Protein AF-A0A954QC91-F1 (afdb_monomer_lite)

Foldseek 3Di:
DVVVVVCVVVVHDDDDDDDPPDDPCNCVPPVNVLVVVQVCCCPVVVDHRDDDD

pLDDT: mean 93.13, std 9.1, range [51.44, 98.62]

Structure (mmCIF, N/CA/C/O backbone):
data_AF-A0A954QC91-F1
#
_entry.id   AF-A0A954QC91-F1
#
loop_
_atom_site.group_PDB
_atom_site.id
_atom_site.type_symbol
_atom_site.label_atom_id
_atom_site.label_alt_id
_atom_site.label_comp_id
_atom_site.label_asym_id
_atom_site.label_entity_id
_atom_site.label_seq_id
_atom_site.pdbx_PDB_ins_code
_atom_site.Cartn_x
_atom_site.Cartn_y
_atom_site.Cartn_z
_atom_site.occupancy
_atom_site.B_iso_or_equiv
_atom_site.auth_seq_id
_atom_site.auth_comp_id
_atom_site.auth_asym_id
_atom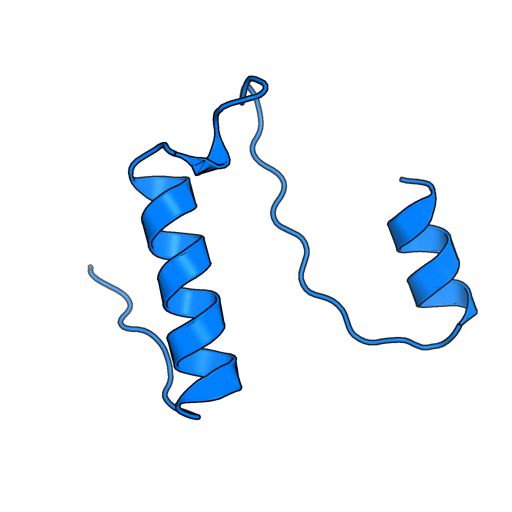_site.auth_atom_id
_atom_site.pdbx_PDB_model_num
ATOM 1 N N . MET A 1 1 ? 4.969 -7.853 -12.427 1.00 92.19 1 MET A N 1
ATOM 2 C CA . MET A 1 1 ? 4.639 -7.598 -11.007 1.00 92.19 1 MET A CA 1
ATOM 3 C C . MET A 1 1 ? 4.056 -8.868 -10.380 1.00 92.19 1 MET A C 1
ATOM 5 O O . MET A 1 1 ? 2.848 -8.968 -10.238 1.00 92.19 1 MET A O 1
ATOM 9 N N . GLN A 1 2 ? 4.894 -9.863 -10.058 1.00 97.81 2 GLN A N 1
ATOM 10 C CA . GLN A 1 2 ? 4.433 -11.222 -9.706 1.00 97.81 2 GLN A CA 1
ATOM 11 C C . GLN A 1 2 ? 3.559 -11.265 -8.442 1.00 97.81 2 GLN A C 1
ATOM 13 O O . GLN A 1 2 ? 2.462 -11.805 -8.484 1.00 97.81 2 GLN A O 1
ATOM 18 N N . VAL A 1 3 ? 4.009 -10.644 -7.345 1.00 97.69 3 VAL A N 1
ATOM 19 C CA . VAL A 1 3 ? 3.269 -10.648 -6.067 1.00 97.69 3 VAL A CA 1
ATOM 20 C C . VAL A 1 3 ? 1.922 -9.932 -6.189 1.00 97.69 3 VAL A C 1
ATOM 22 O O . VAL A 1 3 ? 0.914 -10.442 -5.723 1.00 97.69 3 VAL A O 1
ATOM 25 N N . VAL A 1 4 ? 1.889 -8.786 -6.873 1.00 98.31 4 VAL A N 1
ATOM 26 C CA . VAL A 1 4 ? 0.645 -8.043 -7.140 1.00 98.31 4 VAL A CA 1
ATOM 27 C C . VAL A 1 4 ? -0.352 -8.897 -7.922 1.00 98.31 4 VAL A C 1
ATOM 29 O O . VAL A 1 4 ? -1.515 -8.948 -7.550 1.00 98.31 4 VAL A O 1
ATOM 32 N N . ASN A 1 5 ? 0.100 -9.606 -8.962 1.00 98.56 5 ASN A N 1
ATOM 33 C CA . ASN A 1 5 ? -0.774 -10.490 -9.735 1.00 98.56 5 ASN A CA 1
ATOM 34 C C . ASN A 1 5 ? -1.370 -11.608 -8.867 1.00 98.56 5 ASN A C 1
ATOM 36 O O . ASN A 1 5 ? -2.570 -11.841 -8.917 1.00 98.56 5 ASN A O 1
ATOM 40 N N . ALA A 1 6 ? -0.552 -12.240 -8.021 1.00 98.62 6 ALA A N 1
ATOM 41 C CA . ALA A 1 6 ? -1.019 -13.286 -7.114 1.00 98.62 6 ALA A CA 1
ATOM 42 C C . ALA A 1 6 ? -2.036 -12.770 -6.077 1.00 98.62 6 ALA A C 1
ATOM 44 O O . ALA A 1 6 ? -2.974 -13.482 -5.737 1.00 98.62 6 ALA A O 1
ATOM 45 N N . LEU A 1 7 ? -1.878 -11.533 -5.585 1.00 98.56 7 LEU A N 1
ATOM 46 C CA . LEU A 1 7 ? -2.851 -10.909 -4.677 1.00 98.56 7 LEU A CA 1
ATOM 47 C C . LEU A 1 7 ? -4.193 -10.637 -5.373 1.00 98.56 7 LEU A C 1
ATOM 49 O O . LEU A 1 7 ? -5.235 -10.862 -4.766 1.00 98.56 7 LEU A O 1
ATOM 53 N N . ILE A 1 8 ? -4.167 -10.218 -6.643 1.00 98.50 8 ILE A N 1
ATOM 54 C CA . ILE A 1 8 ? -5.376 -10.012 -7.458 1.00 98.50 8 ILE A CA 1
ATOM 55 C C . ILE A 1 8 ? -6.088 -11.344 -7.717 1.00 98.50 8 ILE A C 1
ATOM 57 O O . ILE A 1 8 ? -7.289 -11.446 -7.495 1.00 98.50 8 ILE A O 1
ATOM 61 N N . GLU A 1 9 ? -5.358 -12.379 -8.142 1.00 98.62 9 GLU A N 1
ATOM 62 C CA . GLU A 1 9 ? -5.918 -13.723 -8.363 1.00 98.62 9 GLU A CA 1
ATOM 63 C C . GLU A 1 9 ? -6.525 -14.326 -7.085 1.00 98.62 9 GLU A C 1
ATOM 65 O O . GLU A 1 9 ? -7.455 -15.127 -7.158 1.00 98.62 9 GLU A O 1
ATOM 70 N N . ALA A 1 10 ? -6.023 -13.925 -5.914 1.00 98.62 10 ALA A N 1
ATOM 71 C CA . ALA A 1 10 ? -6.516 -14.345 -4.606 1.00 98.62 10 ALA A CA 1
ATOM 72 C C . ALA A 1 10 ? -7.596 -13.421 -4.000 1.00 98.62 10 ALA A C 1
ATOM 74 O O . ALA A 1 10 ? -7.955 -13.627 -2.8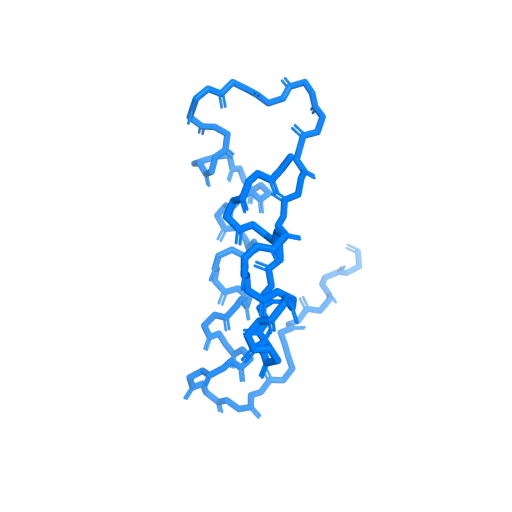35 1.00 98.62 10 ALA A O 1
ATOM 75 N N . ASP A 1 11 ? -8.078 -12.420 -4.749 1.00 98.19 11 ASP A N 1
ATOM 76 C CA . ASP A 1 11 ? -9.071 -11.427 -4.308 1.00 98.19 11 ASP A CA 1
ATOM 77 C C . ASP A 1 11 ? -8.681 -10.760 -2.974 1.00 98.19 11 ASP A C 1
ATOM 79 O O . ASP A 1 11 ? -9.387 -10.829 -1.963 1.00 98.19 11 ASP A O 1
ATOM 83 N N . LYS A 1 12 ? -7.463 -10.205 -2.927 1.00 98.44 12 LYS A N 1
ATOM 84 C CA . LYS A 1 12 ? -6.926 -9.493 -1.761 1.00 98.44 12 LYS A CA 1
ATOM 85 C C . LYS A 1 12 ? -6.729 -8.020 -2.055 1.00 98.44 12 LYS A C 1
ATOM 87 O O . LYS A 1 12 ? -6.098 -7.657 -3.045 1.00 98.44 12 LYS A O 1
ATOM 92 N N . ASP A 1 13 ? -7.169 -7.192 -1.117 1.00 97.62 13 ASP A N 1
ATOM 93 C CA . ASP A 1 13 ? -6.868 -5.768 -1.111 1.00 97.62 13 ASP A CA 1
ATOM 94 C C . ASP A 1 13 ? -5.389 -5.522 -0.791 1.00 97.62 13 ASP A C 1
ATOM 96 O O . ASP A 1 13 ? -4.800 -6.162 0.088 1.00 97.62 13 ASP A O 1
ATOM 100 N N . PHE A 1 14 ? -4.780 -4.568 -1.493 1.00 97.12 14 PHE A N 1
ATOM 101 C CA . PHE A 1 14 ? -3.420 -4.113 -1.225 1.00 97.12 14 PHE A CA 1
ATOM 102 C C . PHE A 1 14 ? -3.209 -2.674 -1.693 1.00 97.12 14 PHE A C 1
ATOM 104 O O . PHE A 1 14 ? -3.813 -2.213 -2.659 1.00 97.12 14 PHE A O 1
ATOM 111 N N . ASP A 1 15 ? -2.254 -2.003 -1.050 1.00 95.62 15 ASP A N 1
ATOM 112 C CA . ASP A 1 15 ? -1.728 -0.716 -1.490 1.00 95.62 15 ASP A CA 1
ATOM 113 C C . ASP A 1 15 ? -0.352 -0.908 -2.145 1.00 95.62 15 ASP A C 1
ATOM 115 O O . ASP A 1 15 ? 0.519 -1.603 -1.616 1.00 95.62 15 ASP A O 1
ATOM 119 N N . LEU A 1 16 ? -0.123 -0.256 -3.289 1.00 95.75 16 LEU A N 1
ATOM 120 C CA . LEU A 1 16 ? 1.154 -0.281 -4.007 1.00 95.75 16 LEU A CA 1
ATOM 121 C C . LEU A 1 16 ? 1.659 1.142 -4.267 1.00 95.75 16 LEU 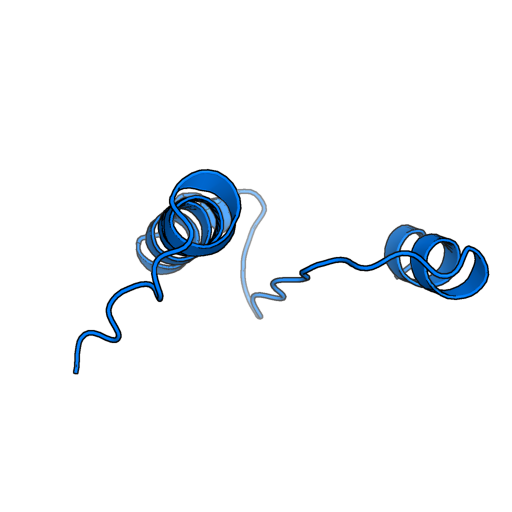A C 1
ATOM 123 O O . LEU A 1 16 ? 0.979 1.956 -4.888 1.00 95.75 16 LEU A O 1
ATOM 127 N N . LEU A 1 17 ? 2.904 1.415 -3.870 1.00 93.75 17 LEU A N 1
ATOM 128 C CA . LEU A 1 17 ? 3.609 2.653 -4.199 1.00 93.75 17 LEU A CA 1
ATOM 129 C C . LEU A 1 17 ? 4.728 2.375 -5.209 1.00 93.75 17 LEU A C 1
ATOM 131 O O . LEU A 1 17 ? 5.761 1.809 -4.860 1.00 93.75 17 LEU A O 1
ATOM 135 N N . VAL A 1 18 ? 4.545 2.822 -6.451 1.00 94.62 18 VAL A N 1
ATOM 136 C CA . VAL A 1 18 ? 5.599 2.815 -7.476 1.00 94.62 18 VAL A CA 1
ATOM 137 C C . VAL A 1 18 ? 6.293 4.175 -7.480 1.00 94.62 18 VAL A C 1
ATOM 139 O O . VAL A 1 18 ? 5.631 5.204 -7.604 1.00 94.62 18 VAL A O 1
ATOM 142 N N . VAL A 1 19 ? 7.623 4.189 -7.353 1.00 94.62 19 VAL A N 1
ATOM 143 C CA . VAL A 1 19 ? 8.427 5.420 -7.404 1.00 94.62 19 VAL A CA 1
ATOM 144 C C . VAL A 1 19 ? 9.392 5.351 -8.590 1.00 94.62 19 VAL A C 1
ATOM 146 O O . VAL A 1 19 ? 10.422 4.678 -8.495 1.00 94.62 19 VAL A O 1
ATOM 149 N N . PRO A 1 20 ? 9.076 6.018 -9.716 1.00 93.88 20 PRO A N 1
ATOM 150 C CA . PRO A 1 20 ? 9.971 6.083 -10.865 1.00 93.88 20 PRO A CA 1
ATOM 151 C C . PRO A 1 20 ? 11.326 6.675 -10.475 1.00 93.88 20 PRO A C 1
ATOM 153 O O . PRO A 1 20 ? 11.399 7.567 -9.630 1.00 93.88 20 PRO A O 1
ATOM 156 N N . SER A 1 21 ? 12.398 6.168 -11.085 1.00 93.56 21 SER A N 1
ATOM 157 C CA . SER A 1 21 ? 13.780 6.598 -10.814 1.00 93.56 21 SER A CA 1
ATOM 158 C C . SER A 1 21 ? 14.246 6.409 -9.357 1.00 93.56 21 SER A C 1
ATOM 160 O O . SER A 1 21 ? 15.301 6.914 -8.978 1.00 93.56 21 SER A O 1
ATOM 162 N N . GLY A 1 22 ? 13.488 5.680 -8.530 1.00 90.00 22 GLY A N 1
ATOM 163 C CA . GLY A 1 22 ? 13.852 5.353 -7.155 1.00 90.00 22 GLY A CA 1
ATOM 164 C C . GLY A 1 22 ? 14.827 4.177 -7.072 1.00 90.00 22 GLY A C 1
ATOM 165 O O . GLY A 1 22 ? 14.571 3.117 -7.635 1.00 90.00 22 GLY A O 1
ATOM 166 N N . GLY A 1 23 ? 15.933 4.347 -6.343 1.00 93.00 23 GLY A N 1
ATOM 167 C CA . GLY A 1 23 ? 16.845 3.250 -5.990 1.00 93.00 23 GLY A CA 1
ATOM 168 C C . GLY A 1 23 ? 16.352 2.418 -4.796 1.00 93.00 23 GLY A C 1
ATOM 169 O O . GLY A 1 23 ? 15.296 2.688 -4.229 1.00 93.00 23 GLY A O 1
ATOM 170 N N . HIS A 1 24 ? 17.153 1.441 -4.355 1.00 93.19 24 HIS A N 1
ATOM 171 C CA . HIS A 1 24 ? 16.793 0.511 -3.267 1.00 93.19 24 HIS A CA 1
ATOM 172 C C . HIS A 1 24 ? 16.353 1.210 -1.961 1.00 93.19 24 HIS A C 1
ATOM 174 O O . HIS A 1 24 ? 15.448 0.739 -1.281 1.00 93.19 24 HIS A O 1
ATOM 180 N N . GLY A 1 25 ? 16.940 2.368 -1.637 1.00 93.81 25 GLY A N 1
ATOM 181 C CA . GLY A 1 25 ? 16.626 3.149 -0.432 1.00 93.81 25 GLY A CA 1
ATOM 182 C C . GLY A 1 25 ? 15.505 4.184 -0.584 1.00 93.81 25 GLY A C 1
ATOM 183 O O . GLY A 1 25 ? 15.332 5.014 0.305 1.00 93.81 25 GLY A O 1
ATOM 184 N N . ILE A 1 26 ? 14.751 4.194 -1.691 1.00 95.81 26 ILE A N 1
ATOM 185 C CA . ILE A 1 26 ? 13.775 5.263 -1.983 1.00 95.81 26 ILE A CA 1
ATOM 186 C C . ILE A 1 26 ? 12.690 5.421 -0.906 1.00 95.81 26 ILE A C 1
ATOM 188 O O . ILE A 1 26 ? 12.158 6.519 -0.717 1.00 95.81 26 ILE A O 1
ATOM 192 N N . ALA A 1 27 ? 12.399 4.359 -0.152 1.00 92.19 27 ALA A N 1
ATOM 193 C CA . ALA A 1 27 ? 11.462 4.400 0.964 1.00 92.19 27 ALA A CA 1
ATOM 194 C C . ALA A 1 27 ? 11.894 5.368 2.084 1.00 92.19 27 ALA A C 1
ATOM 196 O O . ALA A 1 27 ? 11.020 5.926 2.747 1.00 92.19 27 ALA A O 1
ATOM 197 N N . GLU A 1 28 ? 13.198 5.612 2.263 1.00 95.38 28 GLU A N 1
ATOM 198 C CA . GLU A 1 28 ? 13.757 6.531 3.272 1.00 95.38 28 GLU A CA 1
ATOM 199 C C . GLU A 1 28 ? 13.838 7.988 2.786 1.00 95.38 28 GLU A C 1
ATOM 201 O O . GLU A 1 28 ? 14.196 8.893 3.537 1.00 95.38 28 GLU A O 1
ATOM 206 N N . SER A 1 29 ? 13.451 8.260 1.536 1.00 95.06 29 SER A N 1
ATOM 207 C CA . SER A 1 29 ? 13.268 9.637 1.071 1.00 95.06 29 SER A CA 1
ATOM 208 C C . SER A 1 29 ? 12.174 10.354 1.872 1.00 95.06 29 SER A C 1
ATOM 210 O O . SER A 1 29 ? 11.300 9.726 2.481 1.00 95.06 29 SER A O 1
ATOM 212 N N . ARG A 1 30 ? 12.152 11.692 1.808 1.00 94.44 30 ARG A N 1
ATOM 213 C CA . ARG A 1 30 ? 11.083 12.499 2.424 1.00 94.44 30 ARG A CA 1
ATOM 214 C C . ARG A 1 30 ? 9.691 12.048 1.959 1.00 94.44 30 ARG A C 1
ATOM 216 O O . ARG A 1 30 ? 8.773 11.953 2.770 1.00 94.44 30 ARG A O 1
ATOM 223 N N . TYR A 1 31 ? 9.545 11.729 0.672 1.00 92.88 31 TYR A N 1
ATOM 224 C CA . TYR A 1 31 ? 8.282 11.262 0.100 1.00 92.88 31 TYR A CA 1
ATOM 225 C C . TYR A 1 31 ? 7.904 9.853 0.579 1.00 92.88 31 TYR A C 1
ATOM 227 O O . TYR A 1 31 ? 6.775 9.647 1.021 1.00 92.88 31 TYR A O 1
ATOM 235 N N . GLY A 1 32 ? 8.842 8.899 0.544 1.00 94.75 32 GLY A N 1
ATOM 236 C CA . GLY A 1 32 ? 8.604 7.526 1.005 1.00 94.75 32 GLY A CA 1
ATOM 237 C C . GLY A 1 32 ? 8.266 7.460 2.497 1.00 94.75 32 GLY A C 1
ATOM 238 O O . GLY A 1 32 ? 7.305 6.798 2.890 1.00 94.75 32 GLY A O 1
ATOM 239 N N . THR A 1 33 ? 8.982 8.232 3.318 1.00 95.38 33 THR A N 1
ATOM 240 C CA . THR A 1 33 ? 8.715 8.361 4.756 1.00 95.38 33 THR A CA 1
ATOM 241 C C . THR A 1 33 ? 7.320 8.919 5.019 1.00 95.38 33 THR A C 1
ATOM 243 O O . THR A 1 33 ? 6.595 8.377 5.853 1.00 95.38 33 THR A O 1
ATOM 246 N N . ARG A 1 34 ? 6.912 9.970 4.292 1.00 94.94 34 ARG A N 1
ATOM 247 C CA . ARG A 1 34 ? 5.563 10.539 4.410 1.00 94.94 34 ARG A CA 1
ATOM 248 C C . ARG A 1 34 ? 4.496 9.505 4.051 1.00 94.94 34 ARG A C 1
ATOM 250 O O . ARG A 1 34 ? 3.650 9.210 4.882 1.00 94.94 34 ARG A O 1
ATOM 257 N N . ARG A 1 35 ? 4.599 8.873 2.875 1.00 95.06 35 ARG A N 1
ATOM 258 C CA . ARG A 1 35 ? 3.634 7.858 2.412 1.00 95.06 35 ARG A CA 1
ATOM 259 C C . ARG A 1 35 ? 3.491 6.685 3.382 1.00 95.06 35 ARG A C 1
ATOM 261 O O . ARG A 1 35 ? 2.383 6.212 3.603 1.00 95.06 35 ARG A O 1
ATOM 268 N N . ARG A 1 36 ? 4.596 6.239 3.987 1.00 95.06 36 ARG A N 1
ATOM 269 C CA . ARG A 1 36 ? 4.592 5.176 5.002 1.00 95.06 36 ARG A CA 1
ATOM 270 C C . ARG A 1 36 ? 3.847 5.595 6.270 1.00 95.06 36 ARG A C 1
ATOM 272 O O . ARG A 1 36 ? 3.085 4.806 6.812 1.00 95.06 36 ARG A O 1
ATOM 279 N N . ARG A 1 37 ? 4.051 6.828 6.745 1.00 95.38 37 ARG A N 1
ATOM 280 C CA . ARG A 1 37 ? 3.305 7.370 7.893 1.00 95.38 37 ARG A CA 1
ATOM 281 C C . ARG A 1 37 ? 1.819 7.507 7.568 1.00 95.38 37 ARG A C 1
ATOM 283 O O . ARG A 1 37 ? 0.999 7.075 8.369 1.00 95.38 37 ARG A O 1
ATOM 290 N N . ASP A 1 38 ? 1.493 8.027 6.388 1.00 95.44 38 ASP A N 1
ATOM 291 C CA . ASP A 1 38 ? 0.112 8.204 5.928 1.00 95.44 38 ASP A CA 1
ATOM 292 C C . ASP A 1 38 ? -0.645 6.870 5.873 1.00 95.44 38 ASP A C 1
ATOM 294 O O . ASP A 1 38 ? -1.791 6.797 6.311 1.00 95.44 38 ASP A O 1
ATOM 298 N N . PHE A 1 39 ? 0.016 5.799 5.413 1.00 95.94 39 PHE A N 1
ATOM 299 C CA . PHE A 1 39 ? -0.531 4.440 5.425 1.00 95.94 39 PHE A CA 1
ATOM 300 C C . PHE A 1 39 ? -0.977 4.021 6.834 1.00 95.94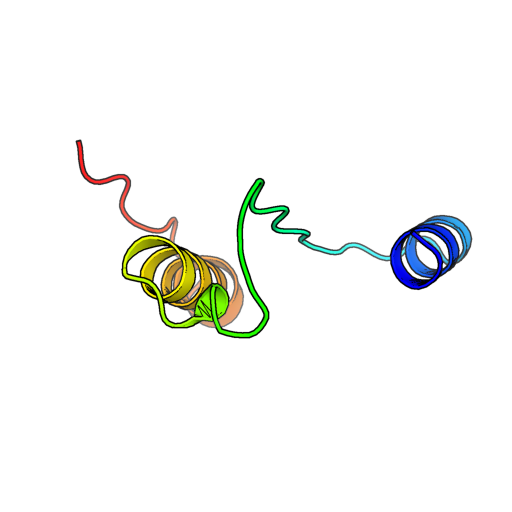 39 PHE A C 1
A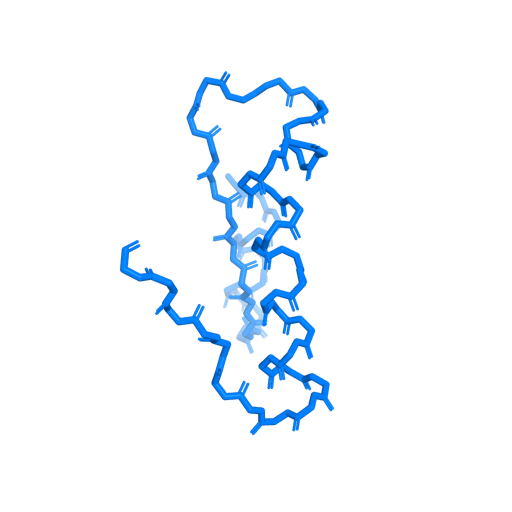TOM 302 O O . PHE A 1 39 ? -2.104 3.570 7.019 1.00 95.94 39 PHE A O 1
ATOM 309 N N . PHE A 1 40 ? -0.137 4.227 7.853 1.00 96.62 40 PHE A N 1
ATOM 310 C CA . PHE A 1 40 ? -0.494 3.874 9.230 1.00 96.62 40 PHE A CA 1
ATOM 311 C C . PHE A 1 40 ? -1.536 4.811 9.844 1.00 96.62 40 PHE A C 1
ATOM 313 O O . PHE A 1 40 ? -2.384 4.351 10.601 1.00 96.62 40 PHE A O 1
ATOM 320 N N . VAL A 1 41 ? -1.523 6.105 9.515 1.00 96.00 41 VAL A N 1
ATOM 321 C CA . VAL A 1 41 ? -2.575 7.033 9.964 1.00 96.00 41 VAL A CA 1
ATOM 322 C C . VAL A 1 41 ? -3.938 6.590 9.429 1.00 96.00 41 VAL A C 1
ATOM 324 O O . VAL A 1 41 ? -4.887 6.484 10.204 1.00 96.00 41 VAL A O 1
ATOM 327 N N . ARG A 1 42 ? -4.020 6.230 8.144 1.00 95.12 42 ARG A N 1
ATOM 328 C CA . ARG A 1 42 ? -5.265 5.732 7.554 1.00 95.12 42 ARG A CA 1
ATOM 329 C C . ARG A 1 42 ? -5.696 4.396 8.153 1.00 95.12 42 ARG A C 1
ATOM 331 O O . ARG A 1 42 ? -6.824 4.276 8.614 1.00 95.12 42 ARG A O 1
ATOM 338 N N . HIS A 1 43 ? -4.805 3.406 8.164 1.00 95.94 43 HIS A N 1
ATOM 339 C CA . HIS A 1 43 ? -5.187 2.015 8.434 1.00 95.94 43 HIS A CA 1
ATOM 340 C C . HIS A 1 43 ? -5.125 1.607 9.908 1.00 95.94 43 HIS A C 1
ATOM 342 O O . HIS A 1 43 ? -5.841 0.696 10.306 1.00 95.94 43 HIS A O 1
ATOM 348 N N . LEU A 1 44 ? -4.295 2.260 10.731 1.00 97.12 44 LEU A N 1
ATOM 349 C CA . LEU A 1 44 ? -4.222 1.977 12.173 1.00 97.12 44 LEU A CA 1
ATOM 350 C C . LEU A 1 44 ? -5.011 2.978 13.014 1.00 97.12 44 LEU A C 1
ATOM 352 O O . LEU A 1 44 ? -5.584 2.585 14.025 1.00 97.12 44 LEU A O 1
ATOM 356 N N . LEU A 1 45 ? -5.033 4.258 12.628 1.00 96.88 45 LEU A N 1
ATOM 357 C CA . LEU A 1 45 ? -5.766 5.286 13.378 1.00 96.88 45 LEU A CA 1
ATOM 358 C C . LEU A 1 45 ? -7.170 5.551 12.822 1.00 96.88 45 LEU A C 1
ATOM 360 O O . LEU A 1 45 ? -7.957 6.204 13.500 1.00 96.88 45 LEU A O 1
ATOM 364 N N . GLY A 1 46 ? -7.496 5.065 11.619 1.00 96.06 46 GLY A N 1
ATOM 365 C CA . GLY A 1 46 ? -8.806 5.284 10.996 1.00 96.06 46 GLY A CA 1
ATOM 366 C C . GLY A 1 46 ? -9.068 6.745 10.616 1.00 96.06 46 GLY A C 1
ATOM 367 O O . GLY A 1 46 ? -10.222 7.159 10.526 1.00 96.06 46 GLY A O 1
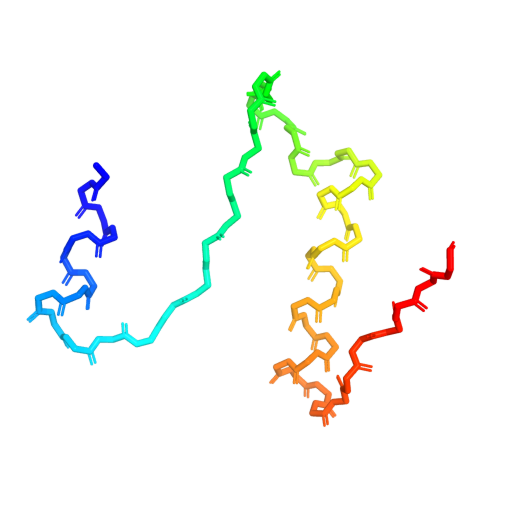ATOM 368 N N . VAL A 1 47 ? -8.012 7.544 10.437 1.00 95.75 47 VAL A N 1
ATOM 369 C CA . VAL A 1 47 ? -8.092 8.980 10.128 1.00 95.75 47 VAL A CA 1
ATOM 370 C C . VAL A 1 47 ? -7.512 9.230 8.744 1.00 95.75 47 VAL A C 1
ATOM 372 O O . VAL A 1 47 ? -6.489 8.655 8.386 1.00 95.75 47 VAL A O 1
ATOM 375 N N . GLU A 1 48 ? -8.123 10.122 7.966 1.00 92.88 48 GLU A N 1
ATOM 376 C CA . GLU A 1 48 ? -7.570 10.489 6.664 1.00 92.88 48 GLU A CA 1
ATOM 377 C C . GLU A 1 48 ? -6.249 11.270 6.845 1.00 92.88 48 GLU A C 1
ATOM 379 O O . GLU A 1 48 ? -6.231 12.297 7.537 1.00 92.88 48 GLU A O 1
ATOM 384 N N . PRO A 1 49 ? -5.120 10.795 6.281 1.00 91.56 49 PRO A N 1
ATOM 385 C CA . PRO A 1 49 ? -3.837 11.465 6.431 1.00 91.56 49 PRO A CA 1
ATOM 386 C C . PRO A 1 49 ? -3.865 12.856 5.796 1.00 91.56 49 PRO A C 1
ATOM 388 O O . PRO A 1 49 ? -4.459 13.072 4.741 1.00 91.56 49 PRO A O 1
ATOM 391 N N . ARG A 1 50 ? -3.221 13.824 6.459 1.00 76.12 50 ARG A N 1
ATOM 392 C CA . ARG A 1 50 ? -3.237 15.229 6.033 1.00 76.12 50 ARG A CA 1
ATOM 393 C C . ARG A 1 50 ? -2.662 15.360 4.621 1.00 76.12 50 ARG A C 1
ATOM 395 O O . ARG A 1 50 ? -1.486 15.080 4.403 1.00 76.12 50 ARG A O 1
ATOM 402 N N . SER A 1 51 ? -3.457 15.875 3.688 1.00 66.62 51 SER A N 1
ATOM 403 C CA . SER A 1 51 ? -2.929 16.488 2.473 1.00 66.62 51 SER A CA 1
ATOM 404 C C . SER A 1 51 ? -2.312 17.831 2.870 1.00 66.62 51 SER A C 1
ATOM 406 O O . SER A 1 51 ? -3.039 18.798 3.094 1.00 66.62 51 SER A O 1
ATOM 408 N N . GLU A 1 52 ? -0.992 17.902 3.042 1.00 59.19 52 GLU A N 1
ATOM 409 C CA . GLU A 1 52 ? -0.347 19.220 3.026 1.00 59.19 52 GLU A CA 1
ATOM 410 C C . GLU A 1 52 ? -0.547 19.846 1.630 1.00 59.19 52 GLU A C 1
ATOM 412 O O . GLU A 1 52 ? -0.464 19.107 0.640 1.00 59.19 52 GLU A O 1
ATOM 417 N N . PRO A 1 53 ? -0.855 21.154 1.550 1.00 51.44 53 PRO A N 1
ATOM 418 C CA . PRO A 1 53 ? -0.871 21.892 0.289 1.00 51.44 53 PRO A CA 1
ATOM 419 C C . PRO A 1 53 ? 0.512 21.938 -0.379 1.00 51.44 53 PRO A C 1
ATOM 421 O O . PRO A 1 53 ? 1.539 21.864 0.338 1.00 51.44 53 PRO A O 1
#

Radius of gyration: 13.36 Å; chains: 1; bounding box: 26×36×24 Å

Sequence (53 aa):
MQVVNALIEADKDFDLLVVPSGGHGIAESRYGTRRRRDFFVRHLLGVEPRSEP

Secondary structure (DSSP, 8-state):
-HHHHHHHHTT--------TT--TTGGGSHHHHHHHHHHHHHHHH-SPPP---